Protein AF-A0A4Q2Y3R4-F1 (afdb_monomer_lite)

Foldseek 3Di:
DDPPDPPDPPQDPVNVVVVVVVVCVVCVVVVVVVVVVVVLLVVLLVVCVVCVVVLVVQLVVCLVVLPLPSLVVSCVSPVVRDPDPVNCVSSVVSNVVSVVVVVVVVVVVVVVVVVVVVVVVVVPDDCPPPPPPPPDDDPPDDDDDDDD

pLDDT: mean 77.74, std 15.06, range [36.16, 93.56]

Radius of gyration: 39.06 Å; chains: 1; bounding box: 107×46×101 Å

Secondary structure (DSSP, 8-state):
-PPPPPP-----HHHHHHHHHHHHHHHHHHHHHHHHHHHHHHHHHHHHHHHHHHHHHHHHHHHHTT-HHHHHHHHHHHTTT---HHHHHHHHHHHHHHHHHHHHHHHHHHHHHHHHHHHHHHHTS--TTS----TT--------PPP-

Structure (mmCIF, N/CA/C/O backbone):
data_AF-A0A4Q2Y3R4-F1
#
_entry.id   AF-A0A4Q2Y3R4-F1
#
loop_
_atom_site.group_PDB
_atom_site.id
_atom_site.type_symbol
_atom_site.label_atom_id
_atom_site.label_alt_id
_atom_site.label_comp_id
_atom_site.label_asym_id
_atom_site.label_entity_id
_atom_site.label_seq_id
_atom_site.pdbx_PDB_ins_code
_atom_site.Cartn_x
_atom_site.Cartn_y
_atom_site.Cartn_z
_atom_site.occupancy
_atom_site.B_iso_or_equiv
_atom_site.auth_seq_id
_atom_site.auth_comp_id
_atom_site.auth_asym_id
_atom_site.auth_atom_id
_atom_site.pdbx_PDB_model_num
ATOM 1 N N . MET A 1 1 ? 60.418 38.455 3.205 1.00 36.16 1 MET A N 1
ATOM 2 C CA . MET A 1 1 ? 60.605 37.253 2.362 1.00 36.16 1 MET A CA 1
ATOM 3 C C . MET A 1 1 ? 59.338 36.422 2.451 1.00 36.16 1 MET A C 1
ATOM 5 O O . MET A 1 1 ? 58.993 35.993 3.541 1.00 36.16 1 MET A O 1
ATOM 9 N N . ILE A 1 2 ? 58.607 36.279 1.346 1.00 51.47 2 ILE A N 1
ATOM 10 C CA . ILE A 1 2 ? 57.397 35.449 1.271 1.00 51.47 2 ILE A CA 1
ATOM 11 C C . ILE A 1 2 ? 57.859 34.049 0.866 1.00 51.47 2 ILE A C 1
ATOM 13 O O . ILE A 1 2 ? 58.544 33.910 -0.147 1.00 51.47 2 ILE A O 1
ATOM 17 N N . ALA A 1 3 ? 57.548 33.032 1.672 1.00 61.16 3 ALA A N 1
ATOM 18 C CA . ALA A 1 3 ? 57.863 31.648 1.337 1.00 61.16 3 ALA A CA 1
ATOM 19 C C . ALA A 1 3 ? 57.164 31.282 0.012 1.00 61.16 3 ALA A C 1
ATOM 21 O O . ALA A 1 3 ? 55.949 31.485 -0.091 1.00 61.16 3 ALA A O 1
ATOM 22 N N . PRO A 1 4 ? 57.881 30.780 -1.011 1.00 63.31 4 PRO A N 1
ATOM 23 C CA . PRO A 1 4 ? 57.232 30.331 -2.231 1.00 63.31 4 PRO A CA 1
ATOM 24 C C . PRO A 1 4 ? 56.318 29.156 -1.876 1.00 63.31 4 PRO A C 1
ATOM 26 O O . PRO A 1 4 ? 56.778 28.128 -1.377 1.00 63.31 4 PRO A O 1
ATOM 29 N N . LEU A 1 5 ? 55.010 29.330 -2.091 1.00 63.91 5 LEU A N 1
ATOM 30 C CA . LEU A 1 5 ? 54.043 28.245 -1.948 1.00 63.91 5 LEU A CA 1
ATOM 31 C C . LEU A 1 5 ? 54.500 27.067 -2.823 1.00 63.91 5 LEU A C 1
ATOM 33 O O . LEU A 1 5 ? 54.899 27.293 -3.971 1.00 63.91 5 LEU A O 1
ATOM 37 N N . PRO A 1 6 ? 54.464 25.822 -2.310 1.00 65.81 6 PRO A N 1
ATOM 38 C CA . PRO A 1 6 ? 54.890 24.670 -3.087 1.00 65.81 6 PRO A CA 1
ATOM 39 C C . PRO A 1 6 ? 54.075 24.603 -4.386 1.00 65.81 6 PRO A C 1
ATOM 41 O O . PRO A 1 6 ? 52.867 24.864 -4.363 1.00 65.81 6 PRO A O 1
ATOM 44 N N . PRO A 1 7 ? 54.703 24.271 -5.527 1.00 67.00 7 PRO A N 1
ATOM 45 C CA . PRO A 1 7 ? 54.007 24.238 -6.801 1.00 67.00 7 PRO A CA 1
ATOM 46 C C . PRO A 1 7 ? 52.864 23.226 -6.711 1.00 67.00 7 PRO A C 1
ATOM 48 O O . PRO A 1 7 ? 53.086 22.049 -6.414 1.00 67.00 7 PRO A O 1
ATOM 51 N N . TYR A 1 8 ? 51.633 23.682 -6.959 1.00 61.22 8 TYR A N 1
ATOM 52 C CA . TYR A 1 8 ? 50.481 22.799 -7.101 1.00 61.22 8 TYR A CA 1
ATOM 53 C C . TYR A 1 8 ? 50.844 21.712 -8.118 1.00 61.22 8 TYR A C 1
ATOM 55 O O . TYR A 1 8 ? 51.069 22.011 -9.294 1.00 61.22 8 TYR A O 1
ATOM 63 N N . LYS A 1 9 ? 50.941 20.451 -7.669 1.00 62.59 9 LYS A N 1
ATOM 64 C CA . LYS A 1 9 ? 51.171 19.303 -8.555 1.00 62.59 9 LYS A CA 1
ATOM 65 C C . LYS A 1 9 ? 50.088 19.325 -9.631 1.00 62.59 9 LYS A C 1
ATOM 67 O O . LYS A 1 9 ? 48.920 19.061 -9.343 1.00 62.59 9 LYS A O 1
ATOM 72 N N . ARG A 1 10 ? 50.465 19.665 -10.868 1.00 63.75 10 ARG A N 1
ATOM 73 C CA . ARG A 1 10 ? 49.576 19.539 -12.024 1.00 63.75 10 ARG A CA 1
ATOM 74 C C . ARG A 1 10 ? 49.264 18.055 -12.170 1.00 63.75 10 ARG A C 1
ATOM 76 O O . ARG A 1 10 ? 50.156 17.275 -12.494 1.00 63.75 10 ARG A O 1
ATOM 83 N N . ARG A 1 11 ? 48.023 17.668 -11.859 1.00 64.19 11 ARG A N 1
ATOM 84 C CA . ARG A 1 11 ? 47.580 16.275 -11.968 1.00 64.19 11 ARG A CA 1
ATOM 85 C C . ARG A 1 11 ? 47.769 15.818 -13.408 1.00 64.19 11 ARG A C 1
ATOM 87 O O . ARG A 1 11 ? 47.332 16.496 -14.338 1.00 64.19 11 ARG A O 1
ATOM 94 N N . THR A 1 12 ? 48.434 14.688 -13.594 1.00 72.69 12 THR A N 1
ATOM 95 C CA . THR A 1 12 ? 48.634 14.121 -14.933 1.00 72.69 12 THR A CA 1
ATOM 96 C C . THR A 1 12 ? 47.309 13.578 -15.475 1.00 72.69 12 THR A C 1
ATOM 98 O O . THR A 1 12 ? 46.417 13.208 -14.709 1.00 72.69 12 THR A O 1
ATOM 101 N N . ALA A 1 13 ? 47.157 13.481 -16.800 1.00 73.38 13 ALA A N 1
ATOM 102 C CA . ALA A 1 13 ? 45.930 12.955 -17.415 1.00 73.38 13 ALA A CA 1
ATOM 103 C C . ALA A 1 13 ? 45.540 11.559 -16.875 1.00 73.38 13 ALA A C 1
ATOM 105 O O . ALA A 1 13 ? 44.359 11.255 -16.715 1.00 73.38 13 ALA A O 1
ATO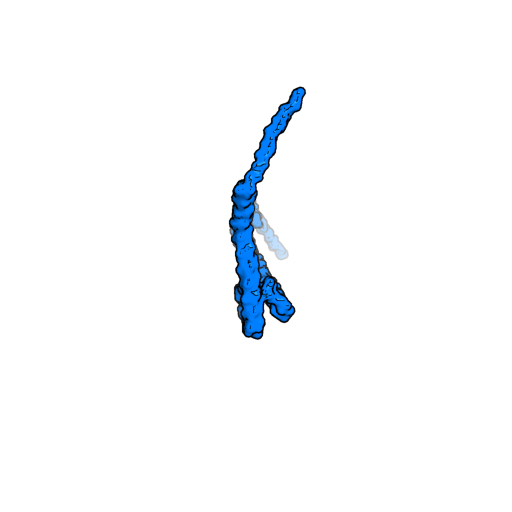M 106 N N . LYS A 1 14 ? 46.533 10.739 -16.499 1.00 76.06 14 LYS A N 1
ATOM 107 C CA . LYS A 1 14 ? 46.333 9.428 -15.860 1.00 76.06 14 LYS A CA 1
ATOM 108 C C . LYS A 1 14 ? 45.720 9.531 -14.456 1.00 76.06 14 LYS A C 1
ATOM 110 O O . LYS A 1 14 ? 44.898 8.697 -14.087 1.00 76.06 14 LYS A O 1
ATOM 115 N N . GLU A 1 15 ? 46.088 10.543 -13.674 1.00 73.62 15 GLU A N 1
ATOM 116 C CA . GLU A 1 15 ? 45.527 10.781 -12.337 1.00 73.62 15 GLU A CA 1
ATOM 117 C C . GLU A 1 15 ? 44.094 11.318 -12.414 1.00 73.62 15 GLU A C 1
ATOM 119 O O . GLU A 1 15 ? 43.241 10.894 -11.638 1.00 73.62 15 GLU A O 1
ATOM 124 N N . LEU A 1 16 ? 43.797 12.180 -13.393 1.00 77.56 16 LEU A N 1
ATOM 125 C CA . LEU A 1 16 ? 42.427 12.630 -13.663 1.00 77.56 16 LEU A CA 1
ATOM 126 C C . LEU A 1 16 ? 41.524 11.475 -14.112 1.00 77.56 16 LEU A C 1
ATOM 128 O O . LEU A 1 16 ? 40.404 11.357 -13.618 1.00 77.56 16 LEU A O 1
ATOM 132 N N . ALA A 1 17 ? 42.023 10.582 -14.972 1.00 79.12 17 ALA A N 1
ATOM 133 C CA . ALA A 1 17 ? 41.289 9.388 -15.388 1.00 79.12 17 ALA A CA 1
ATOM 134 C C . ALA A 1 17 ? 40.991 8.445 -14.209 1.00 79.12 17 ALA A C 1
ATOM 136 O O . ALA A 1 17 ? 39.881 7.928 -14.109 1.00 79.12 17 ALA A O 1
ATOM 137 N N . ARG A 1 18 ? 41.936 8.264 -13.272 1.00 81.44 18 ARG A N 1
ATOM 138 C CA . ARG A 1 18 ? 41.702 7.487 -12.040 1.00 81.44 18 ARG A CA 1
ATOM 139 C C . ARG A 1 18 ? 40.622 8.111 -11.160 1.00 81.44 18 ARG A C 1
ATOM 141 O O . ARG A 1 18 ? 39.770 7.391 -10.658 1.00 81.44 18 ARG A O 1
ATOM 148 N N . ILE A 1 19 ? 40.624 9.434 -11.000 1.00 80.50 19 ILE A N 1
ATOM 149 C CA . ILE A 1 19 ? 39.591 10.140 -10.227 1.00 80.50 19 ILE A CA 1
ATOM 150 C C . ILE A 1 19 ? 38.223 9.996 -10.903 1.00 80.50 19 ILE A C 1
ATOM 152 O O . ILE A 1 19 ? 37.247 9.664 -10.236 1.00 80.50 19 ILE A O 1
ATOM 156 N N . GLY A 1 20 ? 38.156 10.176 -12.225 1.00 78.06 20 GLY A N 1
ATOM 157 C CA . GLY A 1 20 ? 36.931 9.966 -12.997 1.00 78.06 20 GLY A CA 1
ATOM 158 C C . GLY A 1 20 ? 36.402 8.535 -12.884 1.00 78.06 20 GLY A C 1
ATOM 159 O O . GLY A 1 20 ? 35.208 8.342 -12.680 1.00 78.06 20 GLY A O 1
ATOM 160 N N . LEU A 1 21 ? 37.289 7.536 -12.926 1.00 84.25 21 LEU A N 1
ATOM 161 C CA . LEU A 1 21 ? 36.937 6.127 -12.749 1.00 84.25 21 LEU A CA 1
ATOM 162 C C . LEU A 1 21 ? 36.376 5.843 -11.348 1.00 84.25 21 LEU A C 1
ATOM 164 O O . LEU A 1 21 ? 35.381 5.136 -11.223 1.00 84.25 21 LEU A O 1
ATOM 168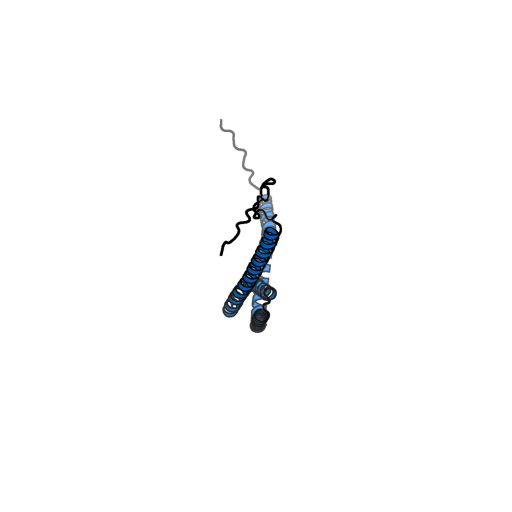 N N . VAL A 1 22 ? 36.979 6.415 -10.302 1.00 82.12 22 VAL A N 1
ATOM 169 C CA . VAL A 1 22 ? 36.498 6.274 -8.917 1.00 82.12 22 VAL A CA 1
ATOM 170 C C . VAL A 1 22 ? 35.117 6.911 -8.747 1.00 82.12 22 VAL A C 1
ATOM 172 O O . VAL A 1 22 ? 34.233 6.303 -8.147 1.00 82.12 22 VAL A O 1
ATOM 175 N N . ILE A 1 23 ? 34.898 8.095 -9.323 1.00 81.75 23 ILE A N 1
ATOM 176 C CA . ILE A 1 23 ? 33.589 8.766 -9.308 1.00 81.75 23 ILE A CA 1
ATOM 177 C C . ILE A 1 23 ? 32.545 7.934 -10.062 1.00 81.75 23 ILE A C 1
ATOM 179 O O . ILE A 1 23 ? 31.432 7.746 -9.571 1.00 81.75 23 ILE A O 1
ATOM 183 N N . LEU A 1 24 ? 32.906 7.398 -11.230 1.00 81.19 24 LEU A N 1
ATOM 184 C CA . LEU A 1 24 ? 32.025 6.544 -12.020 1.00 81.19 24 LEU A CA 1
ATOM 185 C C . LEU A 1 24 ? 31.640 5.283 -11.237 1.00 81.19 24 LEU A C 1
ATOM 187 O O . LEU A 1 24 ? 30.457 4.972 -11.130 1.00 81.19 24 LEU A O 1
ATOM 191 N N . LEU A 1 25 ? 32.611 4.592 -10.632 1.00 82.62 25 LEU A N 1
ATOM 192 C CA . LEU A 1 25 ? 32.377 3.408 -9.797 1.00 82.62 25 LEU A CA 1
ATOM 193 C C . LEU A 1 25 ? 31.460 3.709 -8.606 1.00 82.62 25 LEU A C 1
ATOM 195 O O . LEU A 1 25 ? 30.582 2.907 -8.303 1.00 82.62 25 LEU A O 1
ATOM 199 N N . ALA A 1 26 ? 31.612 4.874 -7.974 1.00 79.44 26 ALA A N 1
ATOM 200 C CA . ALA A 1 26 ? 30.764 5.291 -6.861 1.00 79.44 26 ALA A CA 1
ATOM 201 C C . ALA A 1 26 ? 29.318 5.610 -7.292 1.00 79.44 26 ALA A C 1
ATOM 203 O O . ALA A 1 26 ? 28.374 5.306 -6.564 1.00 79.44 26 ALA A O 1
ATOM 204 N N . LEU A 1 27 ? 29.120 6.195 -8.480 1.00 77.94 27 LEU A N 1
ATOM 205 C CA . LEU A 1 27 ? 27.796 6.595 -8.982 1.00 77.94 27 LEU A CA 1
ATOM 206 C C . LEU A 1 27 ? 27.055 5.488 -9.748 1.00 77.94 27 LEU A C 1
ATOM 208 O O . LEU A 1 27 ? 25.825 5.511 -9.820 1.00 77.94 27 LEU A O 1
ATOM 212 N N . THR A 1 28 ? 27.772 4.501 -10.285 1.00 77.12 28 THR A N 1
ATOM 213 C CA . THR A 1 28 ? 27.200 3.349 -11.003 1.00 77.12 28 THR A CA 1
ATOM 214 C C . THR A 1 28 ? 26.107 2.615 -10.209 1.00 77.12 28 THR A C 1
ATOM 216 O O . THR A 1 28 ? 25.029 2.411 -10.773 1.00 77.12 28 THR A O 1
ATOM 219 N N . PRO A 1 29 ? 26.285 2.256 -8.918 1.00 75.00 29 PRO A N 1
ATOM 220 C CA . PRO A 1 29 ? 25.232 1.576 -8.160 1.00 75.00 29 PRO A CA 1
ATOM 221 C C . PRO A 1 29 ? 23.977 2.441 -7.972 1.00 75.00 29 PRO A C 1
ATOM 223 O O . PRO A 1 29 ? 22.862 1.919 -7.989 1.00 75.00 29 PRO A O 1
ATOM 226 N N . VAL A 1 30 ? 24.130 3.764 -7.859 1.00 76.44 30 VAL A N 1
ATOM 227 C CA . VAL A 1 30 ? 23.000 4.700 -7.731 1.00 76.44 30 VAL A CA 1
ATOM 228 C C . VAL A 1 30 ? 22.210 4.776 -9.039 1.00 76.44 30 VAL A C 1
ATOM 230 O O . VAL A 1 30 ? 20.982 4.668 -9.031 1.00 76.44 30 VAL A O 1
ATOM 233 N N . GLY A 1 31 ? 22.909 4.906 -10.171 1.00 66.50 31 GLY A N 1
ATOM 234 C CA . GLY A 1 31 ? 22.292 4.917 -11.498 1.00 66.50 31 GLY A CA 1
ATOM 235 C C . GLY A 1 31 ? 21.592 3.597 -11.829 1.00 66.50 31 GLY A C 1
ATOM 236 O O . GLY A 1 31 ? 20.444 3.603 -12.275 1.00 66.50 31 GLY A O 1
ATOM 237 N N . ALA A 1 32 ? 22.240 2.466 -11.540 1.00 73.75 32 ALA A N 1
ATOM 238 C CA . ALA A 1 32 ? 21.670 1.137 -11.749 1.00 73.75 32 ALA A CA 1
ATOM 239 C C . ALA A 1 32 ? 20.394 0.926 -10.917 1.00 73.75 32 ALA A C 1
ATOM 241 O O . ALA A 1 32 ? 19.368 0.515 -11.462 1.00 73.75 32 ALA A O 1
ATOM 242 N N . LYS A 1 33 ? 20.415 1.289 -9.626 1.00 74.81 33 LYS A N 1
ATOM 243 C CA . LYS A 1 33 ? 19.236 1.205 -8.752 1.00 74.81 33 LYS A CA 1
ATOM 244 C C . LYS A 1 33 ? 18.077 2.056 -9.272 1.00 74.81 33 LYS A C 1
ATOM 246 O O . LYS A 1 33 ? 16.954 1.571 -9.347 1.00 74.81 33 LYS A O 1
ATOM 251 N N . ALA A 1 34 ? 18.343 3.287 -9.708 1.00 71.50 34 ALA A N 1
ATOM 252 C CA . ALA A 1 34 ? 17.305 4.169 -10.237 1.00 71.50 34 ALA A CA 1
ATOM 253 C C . ALA A 1 34 ? 16.607 3.597 -11.488 1.00 71.50 34 ALA A C 1
ATOM 255 O O . ALA A 1 34 ? 15.402 3.790 -11.671 1.00 71.50 34 ALA A O 1
ATOM 256 N N . ILE A 1 35 ? 17.344 2.887 -12.348 1.00 73.69 35 ILE A N 1
ATOM 257 C CA . ILE A 1 35 ? 16.786 2.230 -13.539 1.00 73.69 35 ILE A CA 1
ATOM 258 C C . ILE A 1 35 ? 15.933 1.019 -13.139 1.00 73.69 35 ILE A C 1
ATOM 260 O O . ILE A 1 35 ? 14.814 0.876 -13.637 1.00 73.69 35 ILE A O 1
ATOM 264 N N . ILE A 1 36 ? 16.425 0.187 -12.216 1.00 74.19 36 ILE A N 1
ATOM 265 C CA . ILE A 1 36 ? 15.691 -0.978 -11.697 1.00 74.19 36 ILE A CA 1
ATOM 266 C C . ILE A 1 36 ? 14.388 -0.531 -11.026 1.00 74.19 36 ILE A C 1
ATOM 268 O O . ILE A 1 36 ? 13.323 -1.056 -11.349 1.00 74.19 36 ILE A O 1
ATOM 272 N N . ASP A 1 37 ? 14.445 0.498 -10.179 1.00 75.81 37 ASP A N 1
ATOM 273 C CA . ASP A 1 37 ? 13.275 1.052 -9.496 1.00 75.81 37 ASP A CA 1
ATOM 274 C C . ASP A 1 37 ? 12.250 1.599 -10.497 1.00 75.81 37 ASP A C 1
ATOM 276 O O . ASP A 1 37 ? 11.046 1.391 -10.339 1.00 75.81 37 ASP A O 1
ATOM 280 N N . ARG A 1 38 ? 12.696 2.276 -11.565 1.00 74.62 38 ARG A N 1
ATOM 281 C CA . ARG A 1 38 ? 11.791 2.724 -12.636 1.00 74.62 38 ARG A CA 1
ATOM 282 C C . ARG A 1 38 ? 11.113 1.541 -13.311 1.00 74.62 38 ARG A C 1
ATOM 284 O O . ARG A 1 38 ? 9.893 1.566 -13.446 1.00 74.62 38 ARG A O 1
ATOM 291 N N . LYS A 1 39 ? 11.870 0.514 -13.705 1.00 80.31 39 LYS A N 1
ATOM 292 C CA . LYS A 1 39 ? 11.317 -0.683 -14.351 1.00 80.31 39 LYS A CA 1
ATOM 293 C C . LYS A 1 39 ? 10.297 -1.381 -13.447 1.00 80.31 39 LYS A C 1
ATOM 295 O O . LYS A 1 39 ? 9.179 -1.622 -13.886 1.00 80.31 39 LYS A O 1
ATOM 300 N N . ALA A 1 40 ? 10.619 -1.577 -12.170 1.00 79.62 40 ALA A N 1
ATOM 301 C CA . ALA A 1 40 ? 9.702 -2.159 -11.191 1.00 79.62 40 ALA A CA 1
ATOM 302 C C . ALA A 1 40 ? 8.403 -1.341 -11.035 1.00 79.62 40 ALA A C 1
ATOM 304 O O . ALA A 1 40 ? 7.310 -1.905 -10.951 1.00 79.62 40 ALA A O 1
ATOM 305 N N . LYS A 1 41 ? 8.483 -0.002 -11.056 1.00 83.25 41 LYS A N 1
ATOM 306 C CA . LYS A 1 41 ? 7.294 0.873 -11.036 1.00 83.25 41 LYS A CA 1
ATOM 307 C C . LYS A 1 41 ? 6.440 0.748 -12.300 1.00 83.25 41 LYS A C 1
ATOM 309 O O . LYS A 1 41 ? 5.215 0.826 -12.217 1.00 83.25 41 LYS A O 1
ATOM 314 N N . TYR A 1 42 ? 7.059 0.574 -13.466 1.00 85.31 42 TYR A N 1
ATOM 315 C CA . TYR A 1 42 ? 6.325 0.332 -14.709 1.00 85.31 42 TYR A CA 1
ATOM 316 C C . TYR A 1 42 ? 5.648 -1.040 -14.703 1.00 85.31 42 TYR A C 1
ATOM 318 O O . TYR A 1 42 ? 4.458 -1.113 -15.010 1.00 85.31 42 TYR A O 1
ATOM 326 N N . ASP A 1 43 ? 6.366 -2.081 -14.282 1.00 86.44 43 ASP A N 1
ATOM 327 C CA . ASP A 1 43 ? 5.866 -3.457 -14.220 1.00 86.44 43 ASP A CA 1
ATOM 328 C C . ASP A 1 43 ? 4.671 -3.558 -13.249 1.00 86.44 43 ASP A C 1
ATOM 330 O O . ASP A 1 43 ? 3.606 -4.046 -13.620 1.00 86.44 43 ASP A O 1
ATOM 334 N N . THR A 1 44 ? 4.773 -2.972 -12.050 1.00 86.56 44 THR A N 1
ATOM 335 C CA . THR A 1 44 ? 3.662 -2.919 -11.072 1.00 86.56 44 THR A CA 1
ATOM 336 C C . THR A 1 44 ? 2.460 -2.110 -11.559 1.00 86.56 44 THR A C 1
ATOM 338 O O . THR A 1 44 ? 1.313 -2.474 -11.296 1.00 86.56 44 THR A O 1
ATOM 341 N N . ARG A 1 45 ? 2.684 -1.021 -12.303 1.00 88.75 45 ARG A N 1
ATOM 342 C CA . ARG A 1 45 ? 1.594 -0.243 -12.908 1.00 88.75 45 ARG A CA 1
ATOM 343 C C . ARG A 1 45 ? 0.899 -1.018 -14.028 1.00 88.75 45 ARG A C 1
ATOM 345 O O . ARG A 1 45 ? -0.320 -0.909 -14.167 1.00 88.75 45 ARG A O 1
ATOM 352 N N . ALA A 1 46 ? 1.653 -1.759 -14.836 1.00 89.00 46 ALA A N 1
ATOM 353 C CA . ALA A 1 46 ? 1.106 -2.617 -15.881 1.00 89.00 46 ALA A CA 1
ATOM 354 C C . ALA A 1 46 ? 0.301 -3.774 -15.272 1.00 89.00 46 ALA A C 1
ATOM 356 O O . ALA A 1 46 ? -0.834 -4.006 -15.683 1.00 89.00 46 ALA A O 1
ATOM 357 N N . GLU A 1 47 ? 0.834 -4.409 -14.226 1.00 89.12 47 GLU A N 1
ATOM 358 C CA . GLU A 1 47 ? 0.144 -5.440 -13.450 1.00 89.12 47 GLU A CA 1
ATOM 359 C C . GLU A 1 47 ? -1.173 -4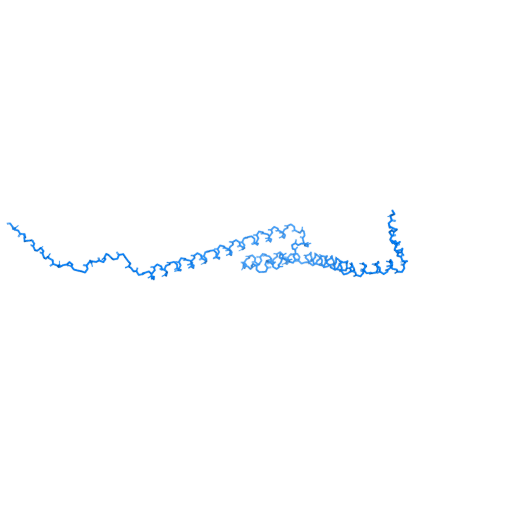.913 -12.868 1.00 89.12 47 GLU A C 1
ATOM 361 O O . GLU A 1 47 ? -2.217 -5.541 -13.044 1.00 89.12 47 GLU A O 1
ATOM 366 N N . TYR A 1 48 ? -1.158 -3.735 -12.230 1.00 90.12 48 TYR A N 1
ATOM 367 C CA . TYR A 1 48 ? -2.375 -3.123 -11.692 1.00 90.12 48 TYR A CA 1
ATOM 368 C C . TYR A 1 48 ? -3.408 -2.857 -12.789 1.00 90.12 48 TYR A C 1
ATOM 370 O O . TYR A 1 48 ? -4.586 -3.130 -12.600 1.00 90.12 48 TYR A O 1
ATOM 378 N N . ARG A 1 49 ? -2.994 -2.353 -13.959 1.00 89.94 49 ARG A N 1
ATOM 379 C CA . ARG A 1 49 ? -3.923 -2.130 -15.078 1.00 89.94 49 ARG A CA 1
ATOM 380 C C . ARG A 1 49 ? -4.571 -3.427 -15.553 1.00 89.94 49 ARG A C 1
ATOM 382 O O . ARG A 1 49 ? -5.771 -3.429 -15.798 1.00 89.94 49 ARG A O 1
ATOM 389 N N . ALA A 1 50 ? -3.797 -4.505 -15.655 1.00 91.56 50 ALA A N 1
ATOM 390 C CA . ALA A 1 50 ? -4.303 -5.812 -16.063 1.00 91.56 50 ALA A CA 1
ATOM 391 C C . ALA A 1 50 ? -5.232 -6.440 -15.007 1.00 91.56 50 ALA A C 1
ATOM 393 O O . ALA A 1 50 ? -6.194 -7.117 -15.353 1.00 91.56 50 ALA A O 1
ATOM 394 N N . SER A 1 51 ? -4.970 -6.191 -13.722 1.00 91.62 51 SER A N 1
ATOM 395 C CA . SER A 1 51 ? -5.687 -6.798 -12.590 1.00 91.62 51 SER A CA 1
ATOM 396 C C . SER A 1 51 ? -6.616 -5.833 -11.845 1.00 91.62 51 SER A C 1
ATOM 398 O O . SER A 1 51 ? -7.075 -6.145 -10.748 1.00 91.62 51 SER A O 1
ATOM 400 N N . ARG A 1 52 ? -6.936 -4.673 -12.435 1.00 91.81 52 ARG A N 1
ATOM 401 C CA . ARG A 1 52 ? -7.626 -3.559 -11.763 1.00 91.81 52 ARG A CA 1
ATOM 402 C C . ARG A 1 52 ? -8.892 -4.001 -11.036 1.00 91.81 52 ARG A C 1
ATOM 404 O O . ARG A 1 52 ? -9.028 -3.762 -9.842 1.00 91.81 52 ARG A O 1
ATOM 411 N N . ALA A 1 53 ? -9.799 -4.663 -11.753 1.00 91.50 53 ALA A N 1
ATOM 412 C CA . ALA A 1 53 ? -11.079 -5.106 -11.202 1.00 91.50 53 ALA A CA 1
ATOM 413 C C . ALA A 1 53 ? -10.896 -6.068 -10.018 1.00 91.50 53 ALA A C 1
ATOM 415 O O . ALA A 1 53 ? -11.604 -5.972 -9.023 1.00 91.50 53 ALA A O 1
ATOM 416 N N . LEU A 1 54 ? -9.898 -6.950 -10.096 1.00 93.31 54 LEU A N 1
ATOM 417 C CA . LEU A 1 54 ? -9.585 -7.904 -9.038 1.00 93.31 54 LEU A CA 1
ATOM 418 C C . LEU A 1 54 ? -8.990 -7.209 -7.808 1.00 93.31 54 LEU A C 1
ATOM 420 O O . LEU A 1 54 ? -9.321 -7.575 -6.685 1.00 93.31 54 LEU A O 1
ATOM 424 N N . VAL A 1 55 ? -8.137 -6.198 -7.998 1.00 92.56 55 VAL A N 1
ATOM 425 C CA . VAL A 1 55 ? -7.587 -5.407 -6.886 1.00 92.56 55 VAL A CA 1
ATOM 426 C C . VAL A 1 55 ? -8.694 -4.633 -6.173 1.00 92.56 55 VAL A C 1
ATOM 428 O O . VAL A 1 55 ? -8.739 -4.663 -4.947 1.00 92.56 55 VAL A O 1
ATOM 431 N N . LEU A 1 56 ? -9.608 -3.999 -6.913 1.00 92.00 56 LEU A N 1
ATOM 432 C CA . LE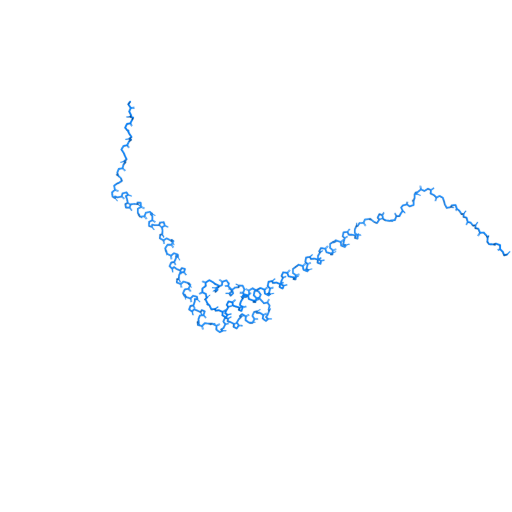U A 1 56 ? -10.755 -3.299 -6.323 1.00 92.00 56 LEU A CA 1
ATOM 433 C C . LEU A 1 56 ? -11.678 -4.268 -5.569 1.00 92.00 56 LEU A C 1
ATOM 435 O O . LEU A 1 56 ? -11.970 -4.036 -4.402 1.00 92.00 56 LEU A O 1
ATOM 439 N N . ALA A 1 57 ? -12.011 -5.416 -6.164 1.00 92.62 57 ALA A N 1
ATOM 440 C CA . ALA A 1 57 ? -12.807 -6.443 -5.493 1.00 92.62 57 ALA A CA 1
ATOM 441 C C . ALA A 1 57 ? -12.132 -6.983 -4.216 1.00 92.62 57 ALA A C 1
ATOM 443 O O . ALA A 1 57 ? -12.803 -7.275 -3.229 1.00 92.62 57 ALA A O 1
ATOM 444 N N . ARG A 1 58 ? -10.795 -7.100 -4.201 1.00 92.56 58 ARG A N 1
ATOM 445 C CA . ARG A 1 58 ? -10.039 -7.472 -2.993 1.00 92.56 58 ARG A CA 1
ATOM 446 C C . ARG A 1 58 ? -10.088 -6.397 -1.915 1.00 92.56 58 ARG A C 1
ATOM 448 O O . ARG A 1 58 ? -10.125 -6.753 -0.742 1.00 92.56 58 ARG A O 1
ATOM 455 N N . ILE A 1 59 ? -10.079 -5.118 -2.291 1.00 92.94 59 ILE A N 1
ATOM 456 C CA . ILE A 1 59 ? -10.268 -4.014 -1.343 1.00 92.94 59 ILE A CA 1
ATOM 457 C C . ILE A 1 59 ? -11.653 -4.138 -0.714 1.00 92.94 59 ILE A C 1
ATOM 459 O O . ILE A 1 59 ? -11.742 -4.182 0.509 1.00 92.94 59 ILE A O 1
ATOM 463 N N . ASP A 1 60 ? -12.702 -4.295 -1.521 1.00 92.12 60 ASP A N 1
ATOM 464 C CA . ASP A 1 60 ? -14.077 -4.425 -1.025 1.00 92.12 60 ASP A CA 1
ATOM 465 C C . ASP A 1 60 ? -14.247 -5.640 -0.103 1.00 92.12 60 ASP A C 1
ATOM 467 O O . ASP A 1 60 ? -14.816 -5.527 0.984 1.00 92.12 60 ASP A O 1
ATOM 471 N N . ALA A 1 61 ? -13.682 -6.790 -0.482 1.00 92.50 61 ALA A N 1
ATOM 472 C CA . ALA A 1 61 ? -13.688 -7.989 0.350 1.00 92.50 61 ALA A CA 1
ATOM 473 C C . ALA A 1 61 ? -12.931 -7.784 1.673 1.00 92.50 61 ALA A C 1
ATOM 475 O O . ALA A 1 61 ? -13.401 -8.209 2.728 1.00 92.50 61 ALA A O 1
ATOM 476 N N . ALA A 1 62 ? -11.777 -7.114 1.646 1.00 92.12 62 ALA A N 1
ATOM 477 C CA . ALA A 1 62 ? -11.011 -6.826 2.854 1.00 92.12 62 ALA A CA 1
ATOM 478 C C . ALA A 1 62 ? -11.738 -5.826 3.769 1.00 92.12 62 ALA A C 1
ATOM 480 O O . ALA A 1 62 ? -11.720 -5.994 4.988 1.00 92.12 62 ALA A O 1
ATOM 481 N N . VAL A 1 63 ? -12.453 -4.843 3.205 1.00 91.81 63 VAL A N 1
ATOM 482 C CA . VAL A 1 63 ? -13.335 -3.956 3.980 1.00 91.81 63 VAL A CA 1
ATOM 483 C C . VAL A 1 63 ? -14.452 -4.755 4.649 1.00 91.81 63 VAL A C 1
ATOM 485 O O . VAL A 1 63 ? -14.675 -4.591 5.848 1.00 91.81 63 VAL A O 1
ATOM 488 N N . ALA A 1 64 ? -15.128 -5.637 3.906 1.00 91.56 64 ALA A N 1
ATOM 489 C CA . ALA A 1 64 ? -16.209 -6.466 4.438 1.00 91.56 64 ALA A CA 1
ATOM 490 C C . ALA A 1 64 ? -15.730 -7.377 5.582 1.00 91.56 64 ALA A C 1
ATOM 492 O O . ALA A 1 64 ? -16.401 -7.495 6.606 1.00 91.56 64 ALA A O 1
ATOM 493 N N . ASN A 1 65 ? -14.531 -7.948 5.447 1.00 93.06 65 ASN A N 1
ATOM 494 C CA . ASN A 1 65 ? -13.926 -8.828 6.447 1.00 93.06 65 ASN A CA 1
ATOM 495 C C . ASN A 1 65 ? -13.200 -8.084 7.580 1.00 93.06 65 ASN A C 1
ATOM 497 O O . ASN A 1 65 ? -12.699 -8.723 8.500 1.00 93.06 65 ASN A O 1
ATOM 501 N N . SER A 1 66 ? -13.149 -6.746 7.548 1.00 89.50 66 SER A N 1
ATOM 502 C CA . SER A 1 66 ? -12.372 -5.928 8.495 1.00 89.50 66 SER A CA 1
ATOM 503 C C . SER A 1 66 ? -10.877 -6.290 8.558 1.00 89.50 66 SER A C 1
ATOM 505 O O . SER A 1 66 ? -10.254 -6.175 9.610 1.00 89.50 66 SER A O 1
ATOM 507 N N . ASP A 1 67 ? -10.297 -6.710 7.433 1.00 92.19 67 ASP A N 1
ATOM 508 C CA . ASP A 1 67 ? -8.896 -7.127 7.328 1.00 92.19 67 ASP A CA 1
ATOM 509 C C . ASP A 1 67 ? -7.992 -5.926 6.996 1.00 92.19 67 ASP A C 1
ATOM 511 O O . ASP A 1 67 ? -7.780 -5.564 5.830 1.00 92.19 67 ASP A O 1
ATOM 515 N N . LEU A 1 68 ? -7.472 -5.284 8.047 1.00 91.31 68 LEU A N 1
ATOM 516 C CA . LEU A 1 68 ? -6.560 -4.142 7.925 1.00 91.31 68 LEU A CA 1
ATOM 517 C C . LEU A 1 68 ? -5.225 -4.532 7.276 1.00 91.31 68 LEU A C 1
ATOM 519 O O . LEU A 1 68 ? -4.630 -3.746 6.532 1.00 91.31 68 LEU A O 1
ATOM 523 N N . ASP A 1 69 ? -4.769 -5.749 7.534 1.00 92.00 69 ASP A N 1
ATOM 524 C CA . ASP A 1 69 ? -3.485 -6.276 7.096 1.00 92.00 69 ASP A CA 1
ATOM 525 C C . ASP A 1 69 ? -3.428 -6.369 5.570 1.00 92.00 69 ASP A C 1
ATOM 527 O O . ASP A 1 69 ? -2.504 -5.867 4.917 1.00 92.00 69 ASP A O 1
ATOM 531 N N . THR A 1 70 ? -4.473 -6.951 4.982 1.00 92.44 70 THR A N 1
ATOM 532 C CA . THR A 1 70 ? -4.615 -7.062 3.530 1.00 92.44 70 THR A CA 1
ATOM 533 C C . THR A 1 70 ? -4.729 -5.685 2.876 1.00 92.44 70 THR A C 1
ATOM 535 O O . THR A 1 70 ? -4.057 -5.431 1.872 1.00 92.44 70 THR A O 1
ATOM 538 N N . LEU A 1 71 ? -5.501 -4.759 3.454 1.00 92.44 71 LEU A N 1
ATOM 539 C CA . LEU A 1 71 ? -5.618 -3.393 2.927 1.00 92.44 71 LEU A CA 1
ATOM 540 C C . LEU A 1 71 ? -4.293 -2.634 2.984 1.00 92.44 71 LEU A C 1
ATOM 542 O O . LEU A 1 71 ? -3.935 -1.960 2.019 1.00 92.44 71 LEU A O 1
ATOM 546 N N . THR A 1 72 ? -3.530 -2.787 4.063 1.00 92.31 72 THR A N 1
ATOM 547 C CA . THR A 1 72 ? -2.222 -2.141 4.226 1.00 92.31 72 THR A CA 1
ATOM 548 C C . THR A 1 72 ? -1.204 -2.694 3.231 1.00 92.31 72 THR A C 1
ATOM 550 O O . THR A 1 72 ? -0.459 -1.931 2.613 1.00 92.31 72 THR A O 1
ATOM 553 N N . ARG A 1 73 ? -1.208 -4.012 2.982 1.00 93.56 73 ARG A N 1
ATOM 554 C CA . ARG A 1 73 ? -0.360 -4.629 1.946 1.00 93.56 73 ARG A CA 1
ATOM 555 C C . ARG A 1 73 ? -0.704 -4.123 0.548 1.00 93.56 73 ARG A C 1
ATOM 557 O O . ARG A 1 73 ? 0.204 -3.786 -0.214 1.00 93.56 73 ARG A O 1
ATOM 564 N N . ILE A 1 74 ? -1.994 -4.046 0.210 1.00 92.19 74 ILE A N 1
ATOM 565 C CA . ILE A 1 74 ? -2.451 -3.492 -1.074 1.00 92.19 74 ILE A CA 1
ATOM 566 C C . ILE A 1 74 ? -2.018 -2.024 -1.185 1.00 92.19 74 ILE A C 1
ATOM 568 O O . ILE A 1 74 ? -1.439 -1.633 -2.201 1.00 92.19 74 ILE A O 1
ATOM 572 N N . HIS A 1 75 ? -2.217 -1.239 -0.124 1.00 92.50 75 HIS A N 1
ATOM 573 C CA . HIS A 1 75 ? -1.828 0.164 -0.075 1.00 92.50 75 HIS A CA 1
ATOM 574 C C . HIS A 1 75 ? -0.332 0.355 -0.327 1.00 92.50 75 HIS A C 1
ATOM 576 O O . HIS A 1 75 ? 0.040 1.034 -1.283 1.00 92.50 75 HIS A O 1
ATOM 582 N N . ASN A 1 76 ? 0.525 -0.312 0.446 1.00 91.38 76 ASN A N 1
ATOM 583 C CA . ASN A 1 76 ? 1.981 -0.197 0.334 1.00 91.38 76 ASN A CA 1
ATOM 584 C C . ASN A 1 76 ? 2.501 -0.599 -1.051 1.00 91.38 76 ASN A C 1
ATOM 586 O O . ASN A 1 76 ? 3.455 -0.005 -1.555 1.00 91.38 76 ASN A O 1
ATOM 590 N N . ARG A 1 77 ? 1.861 -1.580 -1.698 1.00 89.88 77 ARG A N 1
ATOM 591 C CA . ARG A 1 77 ? 2.252 -2.036 -3.036 1.00 89.88 77 ARG A CA 1
ATOM 592 C C . ARG A 1 77 ? 1.946 -1.011 -4.131 1.00 89.88 77 ARG A C 1
ATOM 594 O O . ARG A 1 77 ? 2.730 -0.877 -5.072 1.00 89.88 77 ARG A O 1
ATOM 601 N N . TYR A 1 78 ? 0.818 -0.304 -4.034 1.00 89.19 78 TYR A N 1
ATOM 602 C CA . TYR A 1 78 ? 0.293 0.496 -5.147 1.00 89.19 78 TYR A CA 1
ATOM 603 C C . TYR A 1 78 ? 0.259 2.015 -4.904 1.00 89.19 78 TYR A C 1
ATOM 605 O O . TYR A 1 78 ? 0.138 2.772 -5.867 1.00 89.19 78 TYR A O 1
ATOM 613 N N . VAL A 1 79 ? 0.422 2.499 -3.667 1.00 87.88 79 VAL A N 1
ATOM 614 C CA . VAL A 1 79 ? 0.254 3.924 -3.299 1.00 87.88 79 VAL A CA 1
ATOM 615 C C . VAL A 1 79 ? 1.124 4.887 -4.117 1.00 87.88 79 VAL A C 1
ATOM 617 O O . VAL A 1 79 ? 0.660 5.954 -4.515 1.00 87.88 79 VAL A O 1
ATOM 620 N N . HIS A 1 80 ? 2.365 4.511 -4.430 1.00 82.25 80 HIS A N 1
ATOM 621 C CA . HIS A 1 80 ? 3.309 5.371 -5.157 1.00 82.25 80 HIS A CA 1
ATOM 622 C C . HIS A 1 80 ? 3.402 5.073 -6.662 1.00 82.25 80 HIS A C 1
ATOM 624 O O . HIS A 1 80 ? 4.151 5.742 -7.379 1.00 82.25 80 HIS A O 1
ATOM 630 N N . THR A 1 81 ? 2.680 4.064 -7.150 1.00 84.50 81 THR A N 1
ATOM 631 C CA . THR A 1 81 ? 2.771 3.569 -8.536 1.00 84.50 81 THR A CA 1
ATOM 632 C C . THR A 1 81 ? 1.468 3.768 -9.306 1.00 84.50 81 THR A C 1
ATOM 634 O O . THR A 1 81 ? 1.488 4.093 -10.498 1.00 84.50 81 THR A O 1
ATOM 637 N N . VAL A 1 82 ? 0.331 3.647 -8.623 1.00 86.50 82 VAL A N 1
ATOM 638 C CA . VAL A 1 82 ? -1.008 3.752 -9.196 1.00 86.50 82 VAL A CA 1
ATOM 639 C C . VAL A 1 82 ? -1.551 5.170 -9.012 1.00 86.50 82 VAL A C 1
ATOM 641 O O . VAL A 1 82 ? -1.564 5.718 -7.917 1.00 86.50 82 VAL A O 1
ATOM 644 N N . LYS A 1 83 ? -2.022 5.782 -10.106 1.00 87.44 83 LYS A N 1
ATOM 645 C CA . LYS A 1 83 ? -2.678 7.110 -10.117 1.00 87.44 83 LYS A CA 1
ATOM 646 C C . LYS A 1 83 ? -4.196 7.018 -10.330 1.00 87.44 83 LYS A C 1
ATOM 648 O O . LYS A 1 83 ? -4.815 7.954 -10.821 1.00 87.44 83 LYS A O 1
ATOM 653 N N . ASP A 1 84 ? -4.773 5.860 -10.040 1.00 89.00 84 ASP A N 1
ATOM 654 C CA . ASP A 1 84 ? -6.196 5.590 -10.222 1.00 89.00 84 ASP A CA 1
ATOM 655 C C . ASP A 1 84 ? -7.011 6.238 -9.097 1.00 89.00 84 ASP A C 1
ATOM 657 O O . ASP A 1 84 ? -6.798 5.949 -7.919 1.00 89.00 84 ASP A O 1
ATOM 661 N N . ARG A 1 85 ? -7.922 7.144 -9.463 1.00 89.50 85 ARG A N 1
ATOM 662 C CA . ARG A 1 85 ? -8.715 7.922 -8.506 1.00 89.50 85 ARG A CA 1
ATOM 663 C C . ARG A 1 85 ? -9.636 7.038 -7.668 1.00 89.50 85 ARG A C 1
ATOM 665 O O . ARG A 1 85 ? -9.758 7.284 -6.473 1.00 89.50 85 ARG A O 1
ATOM 672 N N . GLU A 1 86 ? -10.258 6.035 -8.282 1.00 88.56 86 GLU A N 1
ATOM 673 C CA . GLU A 1 86 ? -11.221 5.154 -7.610 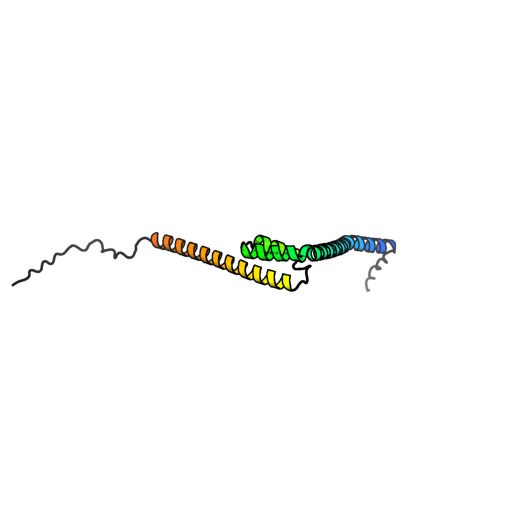1.00 88.56 86 GLU A CA 1
ATOM 674 C C . GLU A 1 86 ? -10.522 4.323 -6.530 1.00 88.56 86 GLU A C 1
ATOM 676 O O . GLU A 1 86 ? -10.946 4.311 -5.377 1.00 88.56 86 GLU A O 1
ATOM 681 N N . TYR A 1 87 ? -9.367 3.747 -6.873 1.00 91.81 87 TYR A N 1
ATOM 682 C CA . TYR A 1 87 ? -8.496 3.058 -5.923 1.00 91.81 87 TYR A CA 1
ATOM 683 C C . TYR A 1 87 ? -8.128 3.939 -4.729 1.00 91.81 87 TYR A C 1
ATOM 685 O O . TYR A 1 87 ? -8.297 3.523 -3.585 1.00 91.81 87 TYR A O 1
ATOM 693 N N . HIS A 1 88 ? -7.652 5.165 -4.981 1.00 90.31 88 HIS A N 1
ATOM 694 C CA . HIS A 1 88 ? -7.232 6.072 -3.910 1.00 90.31 88 HIS A CA 1
ATOM 695 C C . HIS A 1 88 ? -8.389 6.426 -2.978 1.00 90.31 88 HIS A C 1
ATOM 697 O O . HIS A 1 88 ? -8.206 6.441 -1.763 1.00 90.31 88 HIS A O 1
ATOM 703 N N . GLN A 1 89 ? -9.582 6.675 -3.519 1.00 90.31 89 GLN A N 1
ATOM 704 C CA . GLN A 1 89 ? -10.770 6.983 -2.721 1.00 90.31 89 GLN A CA 1
ATOM 705 C C . GLN A 1 89 ? -11.220 5.786 -1.871 1.00 90.31 89 GLN A C 1
ATOM 707 O O . GLN A 1 89 ? -11.460 5.938 -0.670 1.00 90.31 89 GLN A O 1
ATOM 712 N N . LEU A 1 90 ? -11.286 4.593 -2.465 1.00 89.19 90 LEU A N 1
ATOM 713 C CA . LEU A 1 90 ? -11.690 3.379 -1.757 1.00 89.19 90 LEU A CA 1
ATOM 714 C C . LEU A 1 90 ? -10.689 3.018 -0.661 1.00 89.19 90 LEU A C 1
ATOM 716 O O . LEU A 1 90 ? -11.080 2.859 0.492 1.00 89.19 90 LEU A O 1
ATOM 720 N N . ILE A 1 91 ? -9.392 2.973 -0.974 1.00 91.12 91 ILE A N 1
ATOM 721 C CA . ILE A 1 91 ? -8.398 2.501 -0.008 1.00 91.12 91 ILE A CA 1
ATOM 722 C C . ILE A 1 91 ? -8.142 3.497 1.124 1.00 91.12 91 ILE A C 1
ATOM 724 O O . ILE A 1 91 ? -8.000 3.083 2.270 1.00 91.12 91 ILE A O 1
ATOM 728 N N . SER A 1 92 ? -8.123 4.805 0.839 1.00 88.94 92 SER A N 1
ATOM 729 C CA . SER A 1 92 ? -7.920 5.824 1.880 1.00 88.94 92 SER A CA 1
ATOM 730 C C . SER A 1 92 ? -9.085 5.857 2.865 1.00 88.94 92 SER A C 1
ATOM 732 O O . SER A 1 92 ? -8.868 5.880 4.076 1.00 88.94 92 SER A O 1
ATOM 734 N N . SER A 1 93 ? -10.322 5.794 2.361 1.00 90.81 93 SER A N 1
ATOM 735 C CA . SER A 1 93 ? -11.508 5.750 3.214 1.00 90.81 93 SER A CA 1
ATOM 736 C C . SER A 1 93 ? -11.602 4.441 4.002 1.00 90.81 93 SER A C 1
ATOM 738 O O . SER A 1 93 ? -11.957 4.473 5.181 1.00 90.81 93 SER A O 1
ATOM 740 N N . ALA A 1 94 ? -11.245 3.305 3.394 1.00 89.62 94 ALA A N 1
ATOM 741 C CA . ALA A 1 94 ? -11.222 2.001 4.050 1.00 89.62 94 ALA A CA 1
ATOM 742 C C . ALA A 1 94 ? -10.193 1.939 5.186 1.00 89.62 94 ALA A C 1
ATOM 744 O O . ALA A 1 94 ? -10.548 1.589 6.313 1.00 89.62 94 ALA A O 1
ATOM 745 N N . LEU A 1 95 ? -8.945 2.338 4.915 1.00 91.62 95 LEU A N 1
ATOM 746 C CA . LEU A 1 95 ? -7.878 2.362 5.917 1.00 91.62 95 LEU A CA 1
ATOM 747 C C . LEU A 1 95 ? -8.230 3.285 7.081 1.00 91.62 95 LEU A C 1
ATOM 749 O O . LEU A 1 95 ? -8.140 2.871 8.232 1.00 91.62 95 LEU A O 1
ATOM 753 N N . ALA A 1 96 ? -8.700 4.505 6.801 1.00 90.00 96 ALA A N 1
ATOM 754 C CA . ALA A 1 96 ? -9.081 5.446 7.850 1.00 90.00 96 ALA A CA 1
ATOM 755 C C . ALA A 1 96 ? -10.187 4.883 8.757 1.00 90.00 96 ALA A C 1
ATOM 757 O O . ALA A 1 96 ? -10.105 5.005 9.978 1.00 90.00 96 ALA A O 1
ATOM 758 N N . LYS A 1 97 ? -11.206 4.232 8.178 1.00 90.62 97 LYS A N 1
ATOM 759 C CA . LYS A 1 97 ? -12.301 3.616 8.942 1.00 90.62 97 LYS A CA 1
ATOM 760 C C . LYS A 1 97 ? -11.815 2.468 9.826 1.00 90.62 97 LYS A C 1
ATOM 762 O O . LYS A 1 97 ? -12.224 2.397 10.984 1.00 90.62 97 LYS A O 1
ATOM 767 N N . LEU A 1 98 ? -10.970 1.581 9.301 1.00 89.88 98 LEU A N 1
ATOM 768 C CA . LEU A 1 98 ? -10.498 0.414 10.052 1.00 89.88 98 LEU A CA 1
ATOM 769 C C . LEU A 1 98 ? -9.493 0.790 11.138 1.00 89.88 98 LEU A C 1
ATOM 771 O O . LEU A 1 98 ? -9.673 0.363 12.273 1.00 89.88 98 LEU A O 1
ATOM 775 N N . ILE A 1 99 ? -8.538 1.676 10.847 1.00 90.75 99 ILE A N 1
ATOM 776 C CA . ILE A 1 99 ? -7.600 2.198 11.853 1.00 90.75 99 ILE A CA 1
ATOM 777 C C . ILE A 1 99 ? -8.366 2.923 12.966 1.00 90.75 99 ILE A C 1
ATOM 779 O O . ILE A 1 99 ? -8.109 2.711 14.149 1.00 90.75 99 ILE A O 1
ATOM 783 N N . ALA A 1 100 ? -9.360 3.748 12.622 1.00 90.00 100 ALA A N 1
ATOM 784 C CA . ALA A 1 100 ? -10.183 4.426 13.625 1.00 90.00 100 ALA A CA 1
ATOM 785 C C . ALA A 1 100 ? -10.990 3.441 14.487 1.00 90.00 100 ALA A C 1
ATOM 787 O O . ALA A 1 100 ? -11.234 3.698 15.664 1.00 90.00 100 ALA A O 1
ATOM 788 N N . ARG A 1 101 ? -11.432 2.318 13.915 1.00 89.31 101 ARG A N 1
ATOM 789 C CA . ARG A 1 101 ? -12.131 1.272 14.663 1.00 89.31 101 ARG A CA 1
ATOM 790 C C . ARG A 1 101 ? -11.182 0.546 15.612 1.00 89.31 101 ARG A C 1
ATOM 792 O O . ARG A 1 101 ? -11.532 0.379 16.775 1.00 89.31 101 ARG A O 1
ATOM 799 N N . GLU A 1 102 ? -10.010 0.145 15.137 1.00 89.25 102 GLU A N 1
ATOM 800 C CA . GLU A 1 102 ? -9.011 -0.570 15.933 1.00 89.25 102 GLU A CA 1
ATOM 801 C C . GLU A 1 102 ? -8.485 0.288 17.081 1.00 89.25 102 GLU A C 1
ATOM 803 O O . GLU A 1 102 ? -8.598 -0.112 18.233 1.00 89.25 102 GLU A O 1
ATOM 808 N N . THR A 1 103 ? -8.094 1.532 16.807 1.00 90.31 103 THR A N 1
ATOM 809 C CA . THR A 1 103 ? -7.655 2.481 17.847 1.00 90.31 103 THR A CA 1
ATOM 810 C C . THR A 1 103 ? -8.727 2.744 18.908 1.00 90.31 103 THR A C 1
ATOM 812 O O . THR A 1 103 ? -8.413 2.889 20.087 1.00 90.31 103 THR A O 1
ATOM 815 N N . ARG A 1 104 ? -10.017 2.773 18.536 1.00 91.25 104 ARG A N 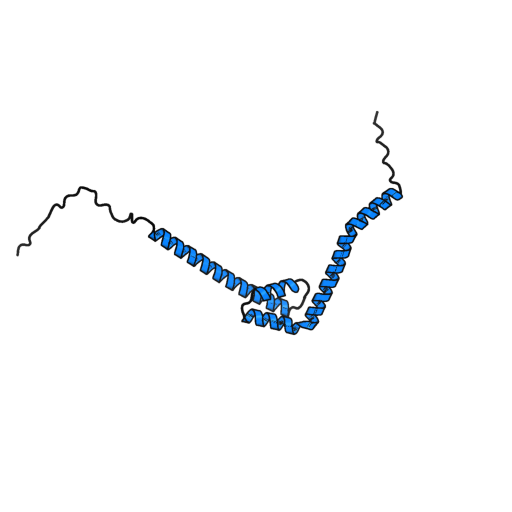1
ATOM 816 C CA . ARG A 1 104 ? -11.121 2.863 19.510 1.00 91.25 104 ARG A CA 1
ATOM 817 C C . ARG A 1 104 ? -11.247 1.601 20.362 1.00 91.25 104 ARG A C 1
ATOM 819 O O . ARG A 1 104 ? -11.537 1.718 21.551 1.00 91.25 104 ARG A O 1
ATOM 826 N N . MET A 1 105 ? -11.060 0.420 19.772 1.00 89.19 105 MET A N 1
ATOM 827 C CA . MET A 1 105 ? -11.083 -0.846 20.510 1.00 89.19 105 MET A CA 1
ATOM 828 C C . MET A 1 105 ? -9.894 -0.945 21.467 1.00 89.19 105 MET A C 1
ATOM 830 O O . MET A 1 105 ? -10.100 -1.269 22.633 1.00 89.19 105 MET A O 1
ATOM 834 N N . GLU A 1 106 ? -8.692 -0.585 21.019 1.00 90.50 106 GLU A N 1
ATOM 835 C CA . GLU A 1 106 ? -7.489 -0.517 21.853 1.00 90.50 106 GLU A CA 1
ATOM 836 C C . GLU A 1 106 ? -7.671 0.465 23.010 1.00 90.50 106 GLU A C 1
ATOM 838 O O . GLU A 1 106 ? -7.482 0.093 24.163 1.00 90.50 106 GLU A O 1
ATOM 843 N N . LEU A 1 107 ? -8.142 1.687 22.736 1.00 91.75 107 LEU A N 1
ATOM 844 C CA . LEU A 1 107 ? -8.391 2.686 23.776 1.00 91.75 107 LEU A CA 1
ATOM 845 C C . LEU A 1 107 ? -9.436 2.207 24.792 1.00 91.75 107 LEU A C 1
ATOM 847 O O . LEU A 1 107 ? -9.282 2.421 25.995 1.00 91.75 107 LEU A O 1
ATOM 851 N N . SER A 1 108 ? -10.505 1.554 24.326 1.00 90.25 108 SER A N 1
ATOM 852 C CA . SER A 1 108 ? -11.511 0.967 25.213 1.00 90.25 108 SER A CA 1
ATOM 853 C C . SER A 1 108 ? -10.930 -0.168 26.053 1.00 90.25 108 SER A C 1
ATOM 855 O O . SER A 1 108 ? -11.265 -0.276 27.230 1.00 90.25 108 SER A O 1
ATOM 857 N N . ALA A 1 109 ? -10.079 -1.013 25.470 1.00 88.19 109 ALA A N 1
ATOM 858 C CA . ALA A 1 109 ? -9.421 -2.101 26.177 1.00 88.19 109 ALA A CA 1
ATOM 859 C C . ALA A 1 109 ? -8.457 -1.559 27.239 1.00 88.19 109 ALA A C 1
ATOM 861 O O . ALA A 1 109 ? -8.560 -1.955 28.397 1.00 88.19 109 ALA A O 1
ATOM 862 N N . SER A 1 110 ? -7.604 -0.591 26.890 1.00 86.19 110 SER A N 1
ATOM 863 C CA . SER A 1 110 ? -6.715 0.096 27.832 1.00 86.19 110 SER A CA 1
ATOM 864 C C . SER A 1 110 ? -7.498 0.738 28.974 1.00 86.19 110 SER A C 1
ATOM 866 O O . SER A 1 110 ? -7.190 0.501 30.136 1.00 86.19 110 SER A O 1
ATOM 868 N N . ARG A 1 111 ? -8.586 1.457 28.671 1.00 87.94 111 ARG A N 1
ATOM 869 C CA . ARG A 1 111 ? -9.434 2.066 29.703 1.00 87.94 111 ARG A CA 1
ATOM 870 C C . ARG A 1 111 ? -10.062 1.024 30.631 1.00 87.94 111 ARG A C 1
ATOM 872 O O . ARG A 1 111 ? -10.145 1.254 31.834 1.00 87.94 111 ARG A O 1
ATOM 879 N N . ASN A 1 112 ? -10.507 -0.111 30.096 1.00 86.94 112 ASN A N 1
ATOM 880 C CA . ASN A 1 112 ? -11.071 -1.192 30.906 1.00 86.94 112 ASN A CA 1
ATOM 881 C C . ASN A 1 112 ? -10.010 -1.851 31.801 1.00 86.94 112 ASN A C 1
ATOM 883 O O . ASN A 1 112 ? -10.311 -2.186 32.949 1.00 86.94 112 ASN A O 1
ATOM 887 N N . LEU A 1 113 ? -8.779 -2.001 31.308 1.00 86.06 113 LEU A N 1
ATOM 888 C CA . LEU A 1 113 ? -7.644 -2.487 32.096 1.00 86.06 113 LEU A CA 1
ATOM 889 C C . LEU A 1 113 ? -7.296 -1.510 33.224 1.00 86.06 113 LEU A C 1
ATOM 891 O O . LEU A 1 113 ? -7.167 -1.937 34.368 1.00 86.06 113 LEU A O 1
ATOM 895 N N . ASP A 1 114 ? -7.241 -0.209 32.937 1.00 84.44 114 ASP A N 1
ATOM 896 C CA . ASP A 1 114 ? -6.966 0.825 33.940 1.00 84.44 114 ASP A CA 1
ATOM 897 C C . ASP A 1 114 ? -8.053 0.877 35.024 1.00 84.44 114 ASP A C 1
ATOM 899 O O . ASP A 1 114 ? -7.752 0.991 36.211 1.00 84.44 114 ASP A O 1
ATOM 903 N N . ILE A 1 115 ? -9.331 0.747 34.647 1.00 81.25 115 ILE A N 1
ATOM 904 C CA . ILE A 1 115 ? -10.447 0.672 35.606 1.00 81.25 115 ILE A CA 1
ATOM 905 C C . ILE A 1 115 ? -10.332 -0.581 36.477 1.00 81.25 115 ILE A C 1
ATOM 907 O O . ILE A 1 115 ? -10.528 -0.501 37.691 1.00 81.25 115 ILE A O 1
ATOM 911 N N . SER A 1 116 ? -10.023 -1.729 35.870 1.00 74.44 116 SER A N 1
ATOM 912 C CA . SER A 1 116 ? -9.870 -2.995 36.596 1.00 74.44 116 SER A CA 1
ATOM 913 C C . SER A 1 116 ? -8.726 -2.898 37.604 1.00 74.44 116 SER A C 1
ATOM 915 O O . SER A 1 116 ? -8.919 -3.194 38.782 1.00 74.44 116 SER A O 1
ATOM 917 N N . ARG A 1 117 ? -7.585 -2.346 37.177 1.00 78.12 117 ARG A N 1
ATOM 918 C CA . ARG A 1 117 ? -6.428 -2.082 38.033 1.00 78.12 117 ARG A CA 1
ATOM 919 C C . ARG A 1 117 ? -6.754 -1.120 39.179 1.00 78.12 117 ARG A C 1
ATOM 921 O O . ARG A 1 117 ? -6.472 -1.430 40.330 1.00 78.12 117 ARG A O 1
ATOM 928 N N . ASN A 1 118 ? -7.418 0.003 38.902 1.00 74.25 118 ASN A N 1
ATOM 929 C CA . ASN A 1 118 ? -7.823 0.960 39.940 1.00 74.25 118 ASN A CA 1
ATOM 930 C C . ASN A 1 118 ? -8.802 0.349 40.955 1.00 74.25 118 ASN A C 1
ATOM 932 O O . ASN A 1 118 ? -8.786 0.713 42.131 1.00 74.25 118 ASN A O 1
ATOM 936 N N . ARG A 1 119 ? -9.664 -0.579 40.522 1.00 74.31 119 ARG A N 1
ATOM 937 C CA . ARG A 1 119 ? -10.596 -1.287 41.407 1.00 74.31 119 ARG A CA 1
ATOM 938 C C . ARG A 1 119 ? -9.872 -2.272 42.326 1.00 74.31 119 ARG A C 1
ATOM 940 O O . ARG A 1 119 ? -10.214 -2.346 43.504 1.00 74.31 119 ARG A O 1
ATOM 947 N N . GLU A 1 120 ? -8.873 -2.985 41.816 1.00 71.25 120 GLU A N 1
ATOM 948 C CA . GLU A 1 120 ? -8.004 -3.852 42.620 1.00 71.25 120 GLU A CA 1
ATOM 949 C C . GLU A 1 120 ? -7.171 -3.041 43.622 1.00 71.25 120 GLU A C 1
ATOM 951 O O . GLU A 1 120 ? -7.111 -3.391 44.799 1.00 71.25 120 GLU A O 1
ATOM 956 N N . GLU A 1 121 ? -6.601 -1.909 43.201 1.00 66.00 121 GLU A N 1
ATOM 957 C CA . GLU A 1 121 ? -5.843 -1.009 44.080 1.00 66.00 121 GLU A CA 1
ATOM 958 C C . GLU A 1 121 ? -6.728 -0.374 45.170 1.00 66.00 121 GLU A C 1
ATOM 960 O O . GLU A 1 121 ? -6.301 -0.247 46.317 1.00 66.00 121 GLU A O 1
ATOM 965 N N . ALA A 1 122 ? -7.979 -0.018 44.854 1.00 60.81 122 ALA A N 1
ATOM 966 C CA . ALA A 1 122 ? -8.943 0.476 45.838 1.00 60.81 122 ALA A CA 1
ATOM 967 C C . ALA A 1 122 ? -9.412 -0.620 46.810 1.00 60.81 122 ALA A C 1
ATOM 969 O O . ALA A 1 122 ? -9.601 -0.336 47.990 1.00 60.81 122 ALA A O 1
ATOM 970 N N . SER A 1 123 ? -9.567 -1.862 46.340 1.00 62.09 123 SER A N 1
ATOM 971 C CA . SER A 1 123 ? -9.924 -3.010 47.185 1.00 62.09 123 SER A CA 1
ATOM 972 C C . SER A 1 123 ? -8.775 -3.472 48.087 1.00 62.09 123 SER A C 1
ATOM 974 O O . SER A 1 123 ? -9.035 -4.022 49.153 1.00 62.09 123 SER A O 1
ATOM 976 N N . ASN A 1 124 ? -7.522 -3.270 47.670 1.00 60.59 124 ASN A N 1
ATOM 977 C CA . ASN A 1 124 ? -6.329 -3.619 48.448 1.00 60.59 124 ASN A CA 1
ATOM 978 C C . ASN A 1 124 ? -5.897 -2.524 49.432 1.00 60.59 124 ASN A C 1
ATOM 980 O O . ASN A 1 124 ? -4.940 -2.722 50.185 1.00 60.59 124 ASN A O 1
ATOM 984 N N . LYS A 1 125 ? -6.574 -1.370 49.459 1.00 60.19 125 LYS A N 1
ATOM 985 C CA . LYS A 1 125 ? -6.337 -0.386 50.515 1.00 60.19 125 LYS A CA 1
ATOM 986 C C . LYS A 1 125 ? -6.890 -0.923 51.839 1.00 60.19 125 LYS A C 1
ATOM 988 O O . LYS A 1 125 ? -8.055 -1.316 51.883 1.00 60.19 125 LYS A O 1
ATOM 993 N N . PRO A 1 126 ? -6.096 -0.917 52.926 1.00 57.56 126 PRO A N 1
ATOM 994 C CA . PRO A 1 126 ? -6.630 -1.200 54.247 1.00 57.56 126 PRO A CA 1
ATOM 995 C C . PRO A 1 126 ? -7.715 -0.165 54.555 1.00 57.56 126 PRO A C 1
ATOM 997 O O . PRO A 1 126 ? -7.525 1.029 54.324 1.00 57.56 126 PRO A O 1
ATOM 1000 N N . ASP A 1 127 ? -8.860 -0.639 55.034 1.00 53.88 127 ASP A N 1
ATOM 1001 C CA . ASP A 1 127 ? -10.011 0.187 55.381 1.00 53.88 127 ASP A CA 1
ATOM 1002 C C . ASP A 1 127 ? -9.660 1.104 56.567 1.00 53.88 127 ASP A C 1
ATOM 1004 O O . ASP A 1 127 ? -9.810 0.747 57.735 1.00 53.88 127 ASP A O 1
ATOM 1008 N N . THR A 1 128 ? -9.126 2.291 56.269 1.00 58.28 128 THR A N 1
ATOM 1009 C CA . THR A 1 128 ? -8.782 3.328 57.255 1.00 58.28 128 THR A CA 1
ATOM 1010 C C . THR A 1 128 ? -9.984 4.194 57.639 1.00 58.28 128 THR A C 1
ATOM 1012 O O . THR A 1 128 ? -9.826 5.162 58.380 1.00 58.28 128 THR A O 1
ATOM 1015 N N . SER A 1 129 ? -11.186 3.866 57.146 1.00 55.69 129 SER A N 1
ATOM 1016 C CA . SER A 1 129 ? -12.403 4.658 57.350 1.00 55.69 129 SER A CA 1
ATOM 1017 C C . SER A 1 129 ? -13.251 4.216 58.544 1.00 55.69 129 SER A C 1
ATOM 1019 O O . SER A 1 129 ? -14.179 4.926 58.933 1.00 55.69 129 SER A O 1
ATOM 1021 N N . ARG A 1 130 ? -12.918 3.089 59.190 1.00 50.28 130 ARG A N 1
ATOM 1022 C CA . ARG A 1 130 ? -13.489 2.774 60.502 1.00 50.28 130 ARG A CA 1
ATOM 1023 C C . ARG A 1 130 ? -12.921 3.755 61.528 1.00 50.28 130 ARG A C 1
ATOM 1025 O O . ARG A 1 130 ? -11.702 3.751 61.719 1.00 50.28 130 ARG A O 1
ATOM 1032 N N . PRO A 1 131 ? -13.752 4.565 62.214 1.00 52.59 131 PRO A N 1
ATOM 1033 C CA . PRO A 1 131 ? -13.273 5.305 63.368 1.00 52.59 131 PRO A CA 1
ATOM 1034 C C . PRO A 1 131 ? -12.696 4.280 64.345 1.00 52.59 131 PRO A C 1
ATOM 1036 O O . PRO A 1 131 ? -13.408 3.393 64.820 1.00 52.59 131 PRO A O 1
ATOM 1039 N N . GLN A 1 132 ? -11.387 4.351 64.587 1.00 56.75 132 GLN A N 1
ATOM 1040 C CA . GLN A 1 132 ? -10.781 3.609 65.680 1.00 56.75 132 GLN A CA 1
ATOM 1041 C C . GLN A 1 132 ? -11.431 4.149 66.947 1.00 56.75 132 GLN A C 1
ATOM 1043 O O . GLN A 1 132 ? -11.171 5.284 67.346 1.00 56.75 132 GLN A O 1
ATOM 1048 N N . VAL A 1 133 ? -12.332 3.364 67.540 1.00 54.34 133 VAL A N 1
ATOM 1049 C CA . VAL A 1 133 ? -12.789 3.632 68.899 1.00 54.34 133 VAL A CA 1
ATOM 1050 C C . VAL A 1 133 ? -11.516 3.637 69.746 1.00 54.34 133 VAL A C 1
ATOM 1052 O O . VAL A 1 133 ? -10.790 2.638 69.718 1.00 54.34 133 VAL A O 1
ATOM 1055 N N . PRO A 1 134 ? -11.176 4.749 70.420 1.00 50.38 134 PRO A N 1
ATOM 1056 C CA . PRO A 1 134 ? -9.987 4.786 71.251 1.00 50.38 134 PRO A CA 1
ATOM 1057 C C . PRO A 1 134 ? -10.082 3.655 72.275 1.00 50.38 134 PRO A C 1
ATOM 1059 O O . PRO A 1 134 ? -11.105 3.485 72.942 1.00 50.38 134 PRO A O 1
ATOM 1062 N N . VAL A 1 135 ? -9.025 2.847 72.356 1.00 57.09 135 VAL A N 1
ATOM 1063 C CA . VAL A 1 135 ? -8.910 1.760 73.331 1.00 57.09 135 VAL A CA 1
ATOM 1064 C C . VAL A 1 135 ? -8.952 2.397 74.720 1.00 57.09 135 VAL A C 1
ATOM 1066 O O . VAL A 1 135 ? -7.979 3.019 75.136 1.00 57.09 135 VAL A O 1
ATOM 1069 N N . GLY A 1 136 ? -10.098 2.298 75.402 1.00 50.66 136 GLY A N 1
ATOM 1070 C CA . GLY A 1 136 ? -10.261 2.800 76.769 1.00 50.66 136 GLY A CA 1
ATOM 1071 C C . GLY A 1 136 ? -11.560 3.537 77.113 1.00 50.66 136 GLY A C 1
ATOM 1072 O O . GLY A 1 136 ? -11.646 4.034 78.229 1.00 50.66 136 GLY A O 1
ATOM 1073 N N . MET A 1 137 ? -12.573 3.624 76.241 1.00 43.75 137 MET A N 1
ATOM 1074 C CA . MET A 1 137 ? -13.887 4.123 76.681 1.00 43.75 137 MET A CA 1
ATOM 1075 C C . MET A 1 137 ? -14.772 2.979 77.167 1.00 43.75 137 MET A C 1
ATOM 1077 O O . MET A 1 137 ? -15.304 2.188 76.388 1.00 43.75 137 MET A O 1
ATOM 1081 N N . GLU A 1 138 ? -14.871 2.893 78.490 1.00 47.72 138 GLU A N 1
ATOM 1082 C CA . GLU A 1 138 ? -15.777 2.022 79.220 1.00 47.72 138 GLU A CA 1
ATOM 1083 C C . GLU A 1 138 ? -17.217 2.185 78.722 1.00 47.72 138 GLU A C 1
ATOM 1085 O O . GLU A 1 138 ? -17.701 3.293 78.483 1.00 47.72 138 GLU A O 1
ATOM 1090 N N . ALA A 1 139 ? -17.918 1.060 78.597 1.00 51.12 139 ALA A N 1
ATOM 1091 C CA . ALA A 1 139 ? -19.354 1.021 78.387 1.00 51.12 139 ALA A CA 1
ATOM 1092 C C . ALA A 1 139 ? -20.067 1.545 79.643 1.00 51.12 139 ALA A C 1
ATOM 1094 O O . ALA A 1 139 ? -20.534 0.773 80.481 1.00 51.12 139 ALA A O 1
ATOM 1095 N N . THR A 1 140 ? -20.142 2.866 79.800 1.00 45.22 140 THR A N 1
ATOM 1096 C CA . THR A 1 140 ? -20.971 3.474 80.837 1.00 45.22 140 THR A CA 1
ATOM 1097 C C . THR A 1 140 ? -22.422 3.424 80.375 1.00 45.22 140 THR A C 1
ATOM 1099 O O . THR A 1 140 ? -22.873 4.167 79.505 1.00 45.22 140 THR A O 1
ATOM 1102 N N . GLN A 1 141 ? -23.135 2.463 80.949 1.00 53.19 141 GLN A N 1
ATOM 1103 C CA . GLN A 1 141 ? -24.573 2.286 80.851 1.00 53.19 141 GLN A CA 1
ATOM 1104 C C . GLN A 1 141 ? -25.307 3.600 81.150 1.00 53.19 141 GLN A C 1
ATOM 1106 O O . GLN A 1 141 ? -25.060 4.234 82.171 1.00 53.19 141 GLN A O 1
ATOM 1111 N N . THR A 1 142 ? -26.287 3.953 80.322 1.00 51.78 142 THR A N 1
ATOM 1112 C CA . THR A 1 142 ? -27.420 4.777 80.761 1.00 51.78 142 THR A CA 1
ATOM 1113 C C . THR A 1 142 ? -28.711 4.068 80.372 1.00 51.78 142 THR A C 1
ATOM 1115 O O . THR A 1 142 ? -29.298 4.280 79.316 1.00 51.78 142 THR A O 1
ATOM 1118 N N . LEU A 1 143 ? -29.133 3.168 81.265 1.00 53.72 143 LEU A N 1
ATOM 1119 C CA . LEU A 1 143 ? -30.541 2.847 81.463 1.00 53.72 143 LEU A CA 1
ATOM 1120 C C . LEU A 1 143 ? -31.264 4.151 81.824 1.00 53.72 143 LEU A C 1
ATOM 1122 O O . LEU A 1 143 ? -30.960 4.750 82.853 1.00 53.72 143 LEU A O 1
ATOM 1126 N N . SER A 1 144 ? -32.227 4.572 81.006 1.00 49.75 144 SER A N 1
ATOM 1127 C CA . SER A 1 144 ? -33.246 5.533 81.425 1.00 49.75 144 SER A CA 1
ATOM 1128 C C . SER A 1 144 ? -34.615 4.895 81.242 1.00 49.75 144 SER A C 1
ATOM 1130 O O . SER A 1 144 ? -35.018 4.509 80.145 1.00 49.75 144 SER A O 1
ATOM 1132 N N . VAL A 1 145 ? -35.257 4.708 82.387 1.00 50.31 145 VAL A N 1
ATOM 1133 C CA . VAL A 1 145 ? -36.555 4.091 82.626 1.00 50.31 145 VAL A CA 1
ATOM 1134 C C . VAL A 1 145 ? -37.655 5.065 82.190 1.00 50.31 145 VAL A C 1
ATOM 1136 O O . VAL A 1 145 ? -37.632 6.230 82.576 1.00 50.31 145 VAL A O 1
ATOM 1139 N N . LEU A 1 146 ? -38.626 4.593 81.406 1.00 49.12 146 LEU A N 1
ATOM 1140 C CA . LEU A 1 146 ? -39.879 5.312 81.138 1.00 49.12 146 LEU A CA 1
ATOM 1141 C C . LEU A 1 146 ? -40.791 5.253 82.377 1.00 49.12 146 LEU A C 1
ATOM 1143 O O . LEU A 1 146 ? -41.042 4.145 82.856 1.00 49.12 146 LEU A O 1
ATOM 1147 N N . PRO A 1 147 ? -41.347 6.375 82.868 1.00 52.47 147 PRO A N 1
ATOM 1148 C CA . PRO A 1 147 ? -42.549 6.342 83.691 1.00 52.47 147 PRO A CA 1
ATOM 1149 C C . PRO A 1 147 ? -43.808 6.428 82.805 1.00 52.47 147 PRO A C 1
ATOM 1151 O O . PRO A 1 147 ? -43.802 7.119 81.784 1.00 52.47 147 PRO A O 1
ATOM 1154 N N . TYR A 1 148 ? -44.865 5.709 83.201 1.00 43.00 148 TYR A N 1
ATOM 1155 C CA . TYR A 1 148 ? -46.242 5.924 82.731 1.00 43.00 148 TYR A CA 1
ATOM 1156 C C . TYR A 1 148 ? -46.878 7.103 83.468 1.00 43.00 148 TYR A C 1
ATOM 1158 O O . TYR A 1 148 ? -46.570 7.261 84.673 1.00 43.00 148 TYR A O 1
#

Sequence (148 aa):
MIAPLPPYKRRTAKELARIGLVILLALTPVGAKAIIDRKAKYDTRAEYRASRALVLARIDAAVANSDLDTLTRIHNRYVHTVKDREYHQLISSALAKLIARETRMELSASRNLDISRNREEASNKPDTSRPQVPVGMEATQTLSVLPY